Protein AF-A0A9D8JXY9-F1 (afdb_monomer_lite)

Foldseek 3Di:
DAEEEDEDQDPVVVVVVCVVCVVVVHHYDYDHDDD

Radius of gyration: 9.75 Å; chains: 1; bounding box: 21×15×26 Å

Sequence (35 aa):
MPTVLIVDDEPTPRDFLQKILTDQGYATLESGTVA

pLDDT: mean 94.0, std 8.33, range [58.34, 98.25]

Structure (mmCIF, N/CA/C/O backbone):
data_AF-A0A9D8JXY9-F1
#
_entry.id   AF-A0A9D8JXY9-F1
#
loop_
_atom_site.group_PDB
_atom_site.id
_atom_site.type_symbol
_atom_site.label_atom_id
_atom_site.label_alt_id
_atom_site.label_comp_id
_atom_site.label_asym_id
_atom_site.label_entity_id
_atom_site.label_seq_id
_atom_site.pdbx_PDB_ins_code
_atom_site.Cartn_x
_atom_site.Cartn_y
_atom_site.Cartn_z
_atom_site.occupancy
_atom_site.B_iso_or_equiv
_atom_site.auth_seq_id
_atom_site.auth_comp_id
_atom_site.auth_asym_id
_atom_site.auth_atom_id
_atom_site.pdbx_PDB_model_num
ATOM 1 N N . MET A 1 1 ? -15.147 -1.861 7.836 1.00 73.44 1 MET A N 1
ATOM 2 C CA . MET A 1 1 ? -13.930 -1.178 7.354 1.00 73.44 1 MET A CA 1
ATOM 3 C C . MET A 1 1 ? -13.976 -1.160 5.838 1.00 73.44 1 MET A C 1
ATOM 5 O O . MET A 1 1 ? -14.076 -2.241 5.270 1.00 73.44 1 MET A O 1
ATOM 9 N N . PRO A 1 2 ? -14.005 0.013 5.193 1.00 90.62 2 PRO A N 1
ATOM 10 C CA . PRO A 1 2 ? -13.948 0.101 3.738 1.00 90.62 2 PRO A CA 1
ATOM 11 C C . PRO A 1 2 ? -12.575 -0.338 3.207 1.00 90.62 2 PRO A C 1
ATOM 13 O O . PRO A 1 2 ? -11.544 -0.063 3.827 1.00 90.62 2 PRO A O 1
ATOM 16 N N . THR A 1 3 ? -12.585 -1.017 2.061 1.00 97.44 3 THR A N 1
ATOM 17 C CA . THR A 1 3 ? -11.383 -1.447 1.337 1.00 97.44 3 THR A CA 1
ATOM 18 C C . THR A 1 3 ? -11.197 -0.577 0.100 1.00 97.44 3 THR A C 1
ATOM 20 O O . THR A 1 3 ? -12.156 -0.351 -0.637 1.00 97.44 3 THR A O 1
ATOM 23 N N . VAL A 1 4 ? -9.972 -0.104 -0.131 1.00 97.75 4 VAL A N 1
ATOM 24 C CA . VAL A 1 4 ? -9.594 0.751 -1.266 1.00 97.75 4 VAL A CA 1
ATOM 25 C C . VAL A 1 4 ? -8.650 -0.015 -2.193 1.00 97.75 4 VAL A C 1
ATOM 27 O O . VAL A 1 4 ? -7.655 -0.565 -1.730 1.00 97.75 4 VAL A O 1
ATOM 30 N N . LEU A 1 5 ? -8.951 -0.044 -3.495 1.00 97.75 5 LEU A N 1
ATOM 31 C CA . LEU A 1 5 ? -8.049 -0.565 -4.527 1.00 97.75 5 LEU A CA 1
ATOM 32 C C . LEU A 1 5 ? -7.215 0.585 -5.101 1.00 97.75 5 LEU A C 1
ATOM 34 O O . LEU A 1 5 ? -7.774 1.542 -5.636 1.00 97.75 5 LEU A O 1
ATOM 38 N N . ILE A 1 6 ? -5.895 0.470 -5.008 1.00 97.25 6 ILE A N 1
ATOM 39 C CA . ILE A 1 6 ? -4.934 1.404 -5.593 1.00 97.25 6 ILE A CA 1
ATOM 40 C C . ILE 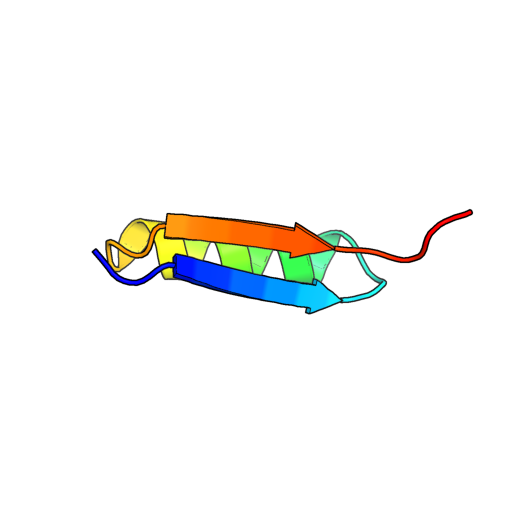A 1 6 ? -4.482 0.825 -6.936 1.00 97.25 6 ILE A C 1
ATOM 42 O O . ILE A 1 6 ? -3.937 -0.280 -6.978 1.00 97.25 6 ILE A O 1
ATOM 46 N N . VAL A 1 7 ? -4.728 1.561 -8.023 1.00 96.56 7 VA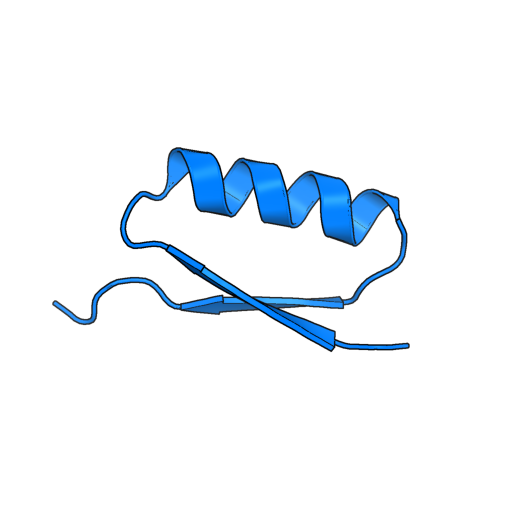L A N 1
ATOM 47 C CA . VAL A 1 7 ? -4.300 1.199 -9.381 1.00 96.56 7 VAL A CA 1
ATOM 48 C C . VAL A 1 7 ? -3.322 2.254 -9.866 1.00 96.56 7 VAL A C 1
ATOM 50 O O .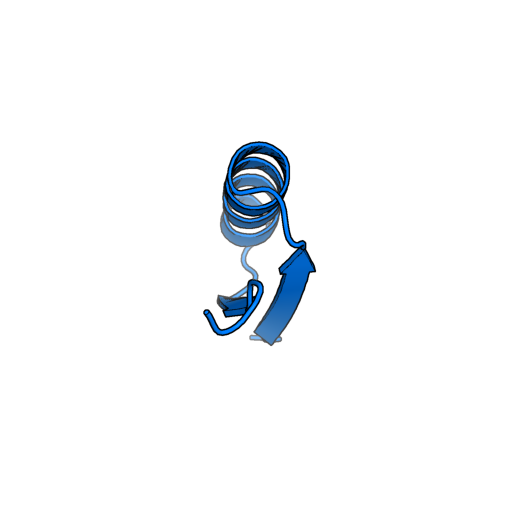 VAL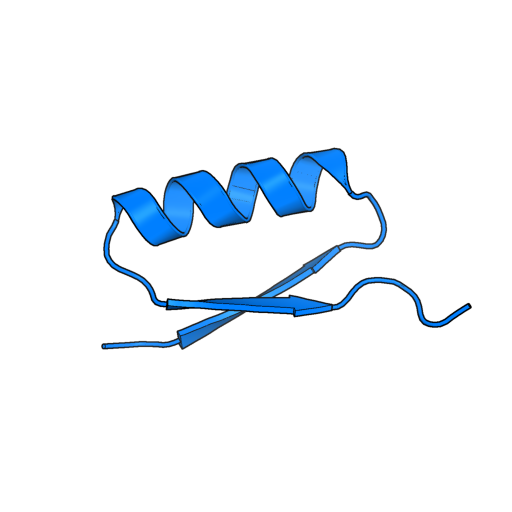 A 1 7 ? -3.720 3.387 -10.125 1.00 96.56 7 VAL A O 1
ATOM 53 N N . ASP A 1 8 ? -2.055 1.870 -9.948 1.00 95.56 8 ASP A N 1
ATOM 54 C CA . ASP A 1 8 ? -0.952 2.730 -10.374 1.00 95.56 8 ASP A CA 1
ATOM 55 C C . ASP A 1 8 ? 0.146 1.830 -10.957 1.00 95.56 8 ASP A C 1
ATOM 57 O O . ASP A 1 8 ? 0.431 0.771 -10.388 1.00 95.56 8 ASP A O 1
ATOM 61 N N . ASP A 1 9 ? 0.715 2.192 -12.103 1.00 95.44 9 ASP A N 1
ATOM 62 C CA . ASP A 1 9 ? 1.776 1.439 -12.774 1.00 95.44 9 ASP A CA 1
ATOM 63 C C . ASP A 1 9 ? 3.140 1.638 -12.103 1.00 95.44 9 ASP A C 1
ATOM 65 O O . ASP A 1 9 ? 3.970 0.724 -12.099 1.00 95.44 9 ASP A O 1
ATOM 69 N N . GLU A 1 10 ? 3.335 2.766 -11.425 1.00 95.94 10 GLU A N 1
ATOM 70 C CA . GLU A 1 10 ? 4.574 3.107 -10.746 1.00 95.94 10 GLU A CA 1
ATOM 71 C C . GLU A 1 10 ? 4.550 2.640 -9.274 1.00 95.94 10 GLU A C 1
ATOM 73 O O . GLU A 1 10 ? 3.606 2.903 -8.524 1.00 95.94 10 GLU A O 1
ATOM 78 N N . PRO A 1 11 ? 5.595 1.944 -8.78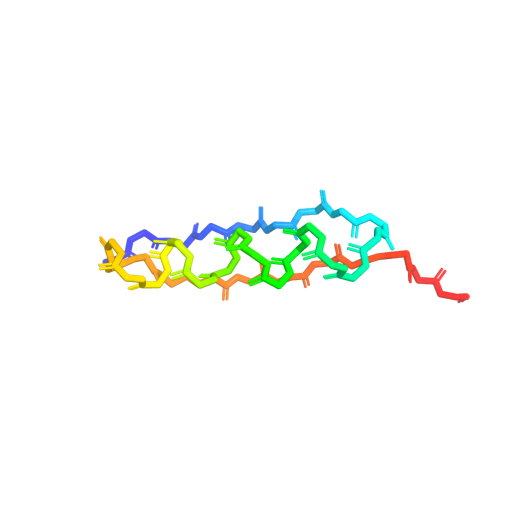7 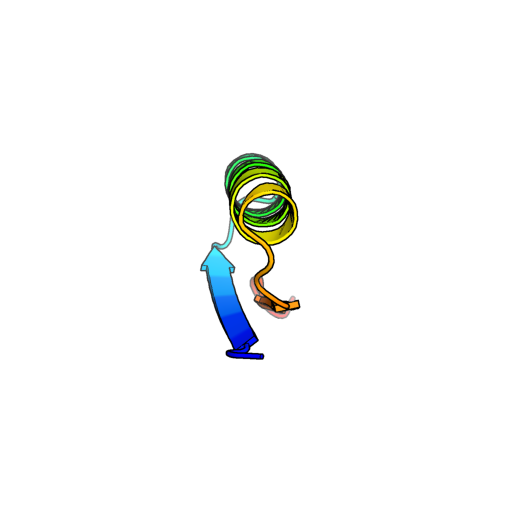1.00 94.62 11 PRO A N 1
ATOM 79 C CA . PRO A 1 11 ? 5.613 1.428 -7.419 1.00 94.62 11 PRO A CA 1
ATOM 80 C C . PRO A 1 11 ? 5.693 2.524 -6.354 1.00 94.62 11 PRO A C 1
ATOM 82 O O . PRO A 1 11 ? 5.050 2.429 -5.315 1.00 94.62 11 PRO A O 1
ATOM 85 N N . THR A 1 12 ? 6.441 3.597 -6.610 1.00 96.75 12 THR A N 1
ATOM 86 C CA . THR A 1 12 ? 6.640 4.674 -5.628 1.00 96.75 12 THR A CA 1
ATOM 87 C C . THR A 1 12 ? 5.348 5.400 -5.218 1.00 96.75 12 THR A C 1
ATOM 89 O O . THR A 1 12 ? 5.107 5.518 -4.012 1.00 96.75 12 THR A O 1
ATOM 92 N N . PRO A 1 13 ? 4.502 5.900 -6.141 1.00 96.94 13 PRO A N 1
ATOM 93 C CA . PRO A 1 13 ? 3.232 6.519 -5.759 1.00 96.94 13 PRO A CA 1
ATOM 94 C C . PRO A 1 13 ? 2.266 5.517 -5.115 1.00 96.94 13 PRO A C 1
ATOM 96 O O . PRO A 1 13 ? 1.583 5.877 -4.154 1.00 96.94 13 PRO A O 1
ATOM 99 N N . ARG A 1 14 ? 2.260 4.254 -5.560 1.00 97.19 14 ARG A N 1
ATOM 100 C CA . ARG A 1 14 ? 1.427 3.199 -4.970 1.00 97.19 14 ARG A CA 1
ATOM 101 C C . ARG A 1 14 ? 1.761 2.949 -3.499 1.00 97.19 14 ARG A C 1
ATOM 103 O O . ARG A 1 14 ? 0.864 3.003 -2.657 1.00 97.19 14 ARG A O 1
ATOM 110 N N . ASP A 1 15 ? 3.044 2.795 -3.181 1.00 97.00 15 ASP A N 1
ATOM 111 C CA . ASP A 1 15 ? 3.525 2.601 -1.809 1.00 97.00 15 ASP A CA 1
ATOM 112 C C . ASP A 1 15 ? 3.201 3.812 -0.914 1.00 97.00 15 ASP A C 1
ATOM 114 O O . ASP A 1 15 ? 2.867 3.671 0.267 1.00 97.00 15 ASP A O 1
ATOM 118 N N . PHE A 1 16 ? 3.306 5.028 -1.463 1.00 98.19 16 PHE A N 1
ATOM 119 C CA . PHE A 1 16 ? 2.970 6.258 -0.744 1.00 98.19 16 PHE A CA 1
ATOM 120 C C . PHE A 1 16 ? 1.478 6.325 -0.395 1.00 98.19 16 PHE A C 1
ATOM 122 O O . PHE A 1 16 ? 1.119 6.604 0.752 1.00 98.19 16 PHE A O 1
ATOM 129 N N . LEU A 1 17 ? 0.610 6.021 -1.363 1.00 98.06 17 LEU A N 1
ATOM 130 C CA . LEU A 1 17 ? -0.839 6.002 -1.175 1.00 98.06 17 LEU A CA 1
ATOM 131 C C . LEU A 1 17 ? -1.271 4.914 -0.192 1.00 98.06 17 LEU A C 1
ATOM 133 O O . LEU A 1 17 ? -2.121 5.173 0.662 1.00 98.06 17 LEU A O 1
ATOM 137 N N . GLN A 1 18 ? -0.662 3.728 -0.270 1.00 98.06 18 GLN A N 1
ATOM 138 C CA . GLN A 1 18 ? -0.941 2.632 0.651 1.00 98.06 18 GLN A CA 1
ATOM 139 C C . GLN A 1 18 ? -0.730 3.072 2.101 1.00 98.06 18 GLN A C 1
ATOM 141 O O . GLN A 1 18 ? -1.647 2.926 2.906 1.00 98.06 18 GLN A O 1
ATOM 146 N N . LYS A 1 19 ? 0.427 3.677 2.410 1.00 98.25 19 LYS A N 1
ATOM 147 C CA . LYS A 1 19 ? 0.767 4.156 3.761 1.00 98.25 19 LYS A CA 1
ATOM 148 C C . LYS A 1 19 ? -0.239 5.174 4.288 1.00 98.25 19 LYS A C 1
ATOM 150 O O . LYS A 1 19 ? -0.758 5.006 5.389 1.00 98.25 19 LYS A O 1
ATOM 155 N N . ILE A 1 20 ? -0.562 6.192 3.488 1.00 98.12 20 ILE A N 1
ATOM 156 C CA . ILE A 1 20 ? -1.527 7.228 3.886 1.00 98.12 20 ILE A CA 1
ATOM 157 C C . ILE A 1 20 ? -2.890 6.607 4.195 1.00 98.12 20 ILE A C 1
ATOM 159 O O . ILE A 1 20 ? -3.509 6.932 5.205 1.00 98.12 20 ILE A O 1
ATOM 163 N N . LEU A 1 21 ? -3.372 5.712 3.333 1.00 97.62 21 LEU A N 1
ATOM 164 C CA . LEU A 1 21 ? -4.686 5.097 3.494 1.00 97.62 21 LEU A CA 1
ATOM 165 C C . LEU A 1 21 ? -4.727 4.162 4.708 1.00 97.62 21 LEU A C 1
ATOM 167 O O . LEU A 1 21 ? -5.701 4.187 5.462 1.00 97.62 21 LEU A O 1
ATOM 171 N N . THR A 1 22 ? -3.666 3.393 4.955 1.00 97.19 22 THR A N 1
ATOM 172 C CA . THR A 1 22 ? -3.586 2.554 6.157 1.00 97.19 22 THR A CA 1
ATOM 173 C C . THR A 1 22 ? -3.523 3.386 7.436 1.00 97.19 22 THR A C 1
ATOM 175 O O . THR A 1 22 ? -4.210 3.047 8.399 1.00 97.19 22 THR A O 1
ATOM 178 N N . ASP A 1 23 ? -2.806 4.516 7.435 1.00 97.88 23 ASP A N 1
ATOM 179 C CA . ASP A 1 23 ? -2.737 5.438 8.582 1.00 97.88 23 ASP A CA 1
ATOM 180 C C . ASP A 1 23 ? -4.103 6.070 8.904 1.00 97.88 23 ASP A C 1
ATOM 182 O O . ASP A 1 23 ? -4.389 6.406 10.052 1.00 97.88 23 ASP A O 1
ATOM 186 N N . GLN A 1 24 ? -4.977 6.201 7.902 1.00 97.00 24 GLN A N 1
ATOM 187 C CA . GLN A 1 24 ? -6.359 6.663 8.064 1.00 97.00 24 GLN A CA 1
ATOM 188 C C . GLN A 1 24 ? -7.353 5.534 8.407 1.00 97.00 24 GLN A C 1
ATOM 190 O O . GLN A 1 24 ? -8.555 5.781 8.513 1.00 97.00 24 GLN A O 1
ATOM 195 N N . GLY A 1 25 ? -6.882 4.296 8.594 1.00 97.12 25 GLY A N 1
ATOM 196 C CA . GLY A 1 25 ? -7.708 3.153 8.995 1.00 97.12 25 GLY A CA 1
ATOM 197 C C . GLY A 1 25 ? -8.425 2.430 7.848 1.00 97.12 25 GLY A C 1
ATOM 198 O O . GLY A 1 25 ? -9.346 1.645 8.102 1.00 97.12 25 GLY A O 1
ATOM 199 N N . TYR A 1 26 ? -8.024 2.666 6.596 1.00 98.12 26 TYR A N 1
ATOM 200 C CA . TYR A 1 26 ? -8.517 1.906 5.447 1.00 98.12 26 TYR A CA 1
ATOM 201 C C . TYR A 1 26 ? -7.744 0.595 5.283 1.00 98.12 26 TYR A C 1
ATOM 203 O O . TYR A 1 26 ? -6.537 0.529 5.505 1.00 98.12 26 TYR A O 1
ATOM 211 N N . ALA A 1 27 ? -8.438 -0.447 4.824 1.00 97.81 27 ALA A N 1
ATOM 212 C CA . ALA A 1 27 ? -7.769 -1.605 4.238 1.00 97.81 27 ALA A CA 1
ATOM 213 C C . ALA A 1 27 ? -7.431 -1.298 2.772 1.00 97.81 27 ALA A C 1
ATOM 215 O O . ALA A 1 27 ? -8.237 -0.675 2.076 1.00 97.81 27 ALA A O 1
ATOM 216 N N . THR A 1 28 ? -6.280 -1.754 2.284 1.00 97.19 28 THR A N 1
ATOM 217 C CA . THR A 1 28 ? -5.821 -1.489 0.915 1.00 97.19 28 THR A CA 1
ATOM 218 C C . THR A 1 28 ? -5.589 -2.782 0.134 1.00 97.19 28 THR A C 1
ATOM 220 O O . THR A 1 28 ? -5.207 -3.810 0.692 1.00 97.19 28 THR A O 1
ATOM 223 N N . LEU A 1 29 ? -5.852 -2.722 -1.170 1.00 97.38 29 LEU A N 1
ATOM 224 C CA . LEU A 1 29 ? -5.434 -3.690 -2.182 1.00 97.38 29 LEU A CA 1
ATOM 225 C C . LEU A 1 29 ? -4.681 -2.931 -3.272 1.00 97.38 29 LEU A C 1
ATOM 227 O O . LEU A 1 29 ? -4.969 -1.762 -3.527 1.00 97.38 29 LEU A O 1
ATOM 231 N N . GLU A 1 30 ? -3.756 -3.603 -3.940 1.00 95.75 30 GLU A N 1
ATOM 232 C CA . GLU A 1 30 ? -2.912 -3.003 -4.969 1.00 95.75 30 GLU A CA 1
ATOM 233 C C . GLU A 1 30 ? -3.030 -3.769 -6.281 1.00 95.75 30 GLU A C 1
ATOM 235 O O . GLU A 1 30 ? -3.092 -4.999 -6.294 1.00 95.75 30 GLU A O 1
ATOM 240 N N . SER A 1 31 ? -3.018 -3.031 -7.386 1.00 95.81 31 SER A N 1
ATOM 241 C CA . SER A 1 31 ? -2.828 -3.575 -8.725 1.00 95.81 31 SER A CA 1
ATOM 242 C C . SER A 1 31 ? -1.867 -2.676 -9.491 1.00 95.81 31 SER A C 1
ATOM 244 O O . SER A 1 31 ? -2.121 -1.483 -9.643 1.00 95.81 31 SER A O 1
ATOM 246 N N . GLY A 1 32 ? -0.783 -3.263 -9.991 1.00 89.81 32 GLY A N 1
ATOM 247 C CA . GLY A 1 32 ? 0.071 -2.646 -11.004 1.00 89.81 32 GLY A CA 1
ATOM 248 C C . GLY A 1 32 ? -0.213 -3.220 -12.391 1.00 89.81 32 GLY A C 1
ATOM 249 O O . GLY A 1 32 ? -1.216 -3.907 -12.605 1.00 89.81 32 GLY A O 1
ATOM 250 N N . THR A 1 33 ? 0.700 -2.976 -13.324 1.00 86.88 33 THR A N 1
ATOM 251 C CA . THR A 1 33 ? 0.689 -3.613 -14.645 1.00 86.88 33 THR A CA 1
ATOM 252 C C . THR A 1 33 ? 1.010 -5.103 -14.517 1.00 86.88 33 THR A C 1
ATOM 254 O O . THR A 1 33 ? 1.987 -5.484 -13.871 1.00 86.88 33 THR A O 1
ATOM 257 N N . VAL A 1 34 ? 0.195 -5.956 -15.143 1.00 75.31 34 VAL A N 1
ATOM 258 C CA . VAL A 1 34 ? 0.531 -7.373 -15.333 1.00 75.31 34 VAL A CA 1
ATOM 259 C C . VAL A 1 34 ? 1.571 -7.435 -16.450 1.00 75.31 34 VAL A C 1
ATOM 261 O O . VAL A 1 34 ? 1.297 -6.954 -17.549 1.00 75.31 34 VAL A O 1
ATOM 264 N N . ALA A 1 35 ? 2.765 -7.941 -16.135 1.00 58.34 35 ALA A N 1
ATOM 265 C CA . ALA A 1 35 ? 3.845 -8.137 -17.103 1.00 58.34 35 ALA A CA 1
ATOM 266 C C . ALA A 1 35 ? 3.446 -9.095 -18.237 1.00 58.34 35 ALA A C 1
ATOM 268 O O . ALA A 1 35 ? 2.693 -10.059 -17.957 1.00 58.34 35 ALA A O 1
#

Secondary structure (DSSP, 8-state):
--EEEEE-SSHHHHHHHHHHHHHTT-EEEEE----